Protein AF-A0A9Y2ETE6-F1 (afdb_monomer_lite)

Radius of gyration: 14.12 Å; chains: 1; bounding box: 21×36×51 Å

Sequence (101 aa):
MILKYYGVLGSNGIGVYTNWRLVEESKPYIKNFMNKKFFIADDALKFACWGGQYSRGIRLPLDSLTLDKLELNHFYYIDELKTLLNADCSKGAFTPFYIVH

Structure (mmCIF, N/CA/C/O backbone):
data_AF-A0A9Y2ETE6-F1
#
_entry.id   AF-A0A9Y2ETE6-F1
#
loop_
_atom_site.group_PDB
_atom_site.id
_atom_site.type_symbol
_atom_site.label_atom_id
_atom_site.label_alt_id
_atom_site.label_comp_id
_atom_site.label_asym_id
_atom_site.label_entity_id
_atom_site.label_seq_id
_atom_site.pdbx_PDB_ins_code
_atom_site.Cartn_x
_atom_site.Cartn_y
_atom_site.Cartn_z
_atom_site.occupancy
_atom_site.B_iso_or_equiv
_atom_site.auth_seq_id
_atom_site.auth_comp_id
_atom_site.auth_asym_id
_atom_site.auth_atom_id
_atom_site.pdbx_PDB_model_num
ATOM 1 N N . MET A 1 1 ? 6.903 2.428 -22.344 1.00 63.94 1 MET A N 1
ATOM 2 C CA . MET A 1 1 ? 6.279 3.182 -21.231 1.00 63.94 1 MET A CA 1
ATOM 3 C C . MET A 1 1 ? 6.869 2.672 -19.930 1.00 63.94 1 MET A C 1
ATOM 5 O O . MET A 1 1 ? 6.871 1.467 -19.737 1.00 63.94 1 MET A O 1
ATOM 9 N N . ILE A 1 2 ? 7.405 3.547 -19.075 1.00 75.38 2 ILE A N 1
ATOM 10 C CA . ILE A 1 2 ? 7.876 3.141 -17.742 1.00 75.38 2 ILE A CA 1
ATOM 11 C C . ILE A 1 2 ? 6.652 3.075 -16.828 1.00 75.38 2 ILE A C 1
ATOM 13 O O . ILE A 1 2 ? 5.989 4.099 -16.628 1.00 75.38 2 ILE A O 1
ATOM 17 N N . LEU A 1 3 ? 6.340 1.885 -16.311 1.00 84.75 3 LEU A N 1
ATOM 18 C CA . LEU A 1 3 ? 5.246 1.712 -15.361 1.00 84.75 3 LEU A CA 1
ATOM 19 C C . LEU A 1 3 ? 5.591 2.423 -14.045 1.00 84.75 3 LEU A C 1
ATOM 21 O O . LEU A 1 3 ? 6.743 2.437 -13.611 1.00 84.75 3 LEU A O 1
ATOM 25 N N . LYS A 1 4 ? 4.594 3.051 -13.426 1.00 93.56 4 LYS A N 1
ATOM 26 C CA . LYS A 1 4 ? 4.741 3.762 -12.153 1.00 93.56 4 LYS A CA 1
ATOM 27 C C . LYS A 1 4 ? 3.893 3.042 -11.122 1.00 93.56 4 LYS A C 1
ATOM 29 O O . LYS A 1 4 ? 2.740 2.731 -11.404 1.00 93.56 4 LYS A O 1
ATOM 34 N N . TYR A 1 5 ? 4.459 2.837 -9.944 1.00 96.56 5 TYR A N 1
ATOM 35 C CA . TYR A 1 5 ? 3.766 2.271 -8.800 1.00 96.56 5 TYR A CA 1
ATOM 36 C C . TYR A 1 5 ? 3.672 3.314 -7.696 1.00 96.56 5 TYR A C 1
ATOM 38 O O . TYR A 1 5 ? 4.564 4.149 -7.536 1.00 96.56 5 TYR A O 1
ATOM 46 N N . TYR A 1 6 ? 2.602 3.269 -6.923 1.00 96.94 6 TYR A N 1
ATOM 47 C CA . TYR A 1 6 ? 2.362 4.151 -5.798 1.00 96.94 6 TYR A CA 1
ATOM 48 C C . TYR A 1 6 ? 2.089 3.277 -4.585 1.00 96.94 6 TYR A C 1
ATOM 50 O O . TYR A 1 6 ? 1.057 2.614 -4.513 1.00 96.94 6 TYR A O 1
ATOM 58 N N . GLY A 1 7 ? 3.036 3.261 -3.652 1.00 95.50 7 GLY A N 1
ATOM 59 C CA . GLY A 1 7 ? 2.824 2.660 -2.345 1.00 95.50 7 GLY A CA 1
ATOM 60 C C . GLY A 1 7 ? 2.007 3.634 -1.514 1.00 95.50 7 GLY A C 1
ATOM 61 O O . GLY A 1 7 ? 2.389 4.800 -1.381 1.00 95.50 7 GLY A O 1
ATOM 62 N N . VAL A 1 8 ? 0.876 3.177 -0.997 1.00 95.19 8 VAL A N 1
ATOM 63 C CA . VAL A 1 8 ? -0.068 3.976 -0.218 1.00 95.19 8 VAL A CA 1
ATOM 64 C C . VAL A 1 8 ? -0.231 3.324 1.144 1.00 95.19 8 VAL A C 1
ATOM 66 O O . VAL A 1 8 ? -0.430 2.116 1.238 1.00 95.19 8 VAL A O 1
ATOM 69 N N . LEU A 1 9 ? -0.165 4.121 2.206 1.00 92.62 9 LEU A N 1
ATOM 70 C CA . LEU A 1 9 ? -0.419 3.652 3.561 1.00 92.62 9 LEU A CA 1
ATOM 71 C C . LEU A 1 9 ? -1.272 4.643 4.347 1.00 92.62 9 LEU A C 1
ATOM 73 O O . LEU A 1 9 ? -1.236 5.857 4.135 1.00 92.62 9 LEU A O 1
ATOM 77 N N . GLY A 1 10 ? -2.009 4.097 5.298 1.00 90.56 10 GLY A N 1
ATOM 78 C CA . GLY A 1 10 ? -2.675 4.839 6.350 1.00 90.56 10 GLY A CA 1
ATOM 79 C C . GLY A 1 10 ? -2.571 4.093 7.668 1.00 90.56 10 GLY A C 1
ATOM 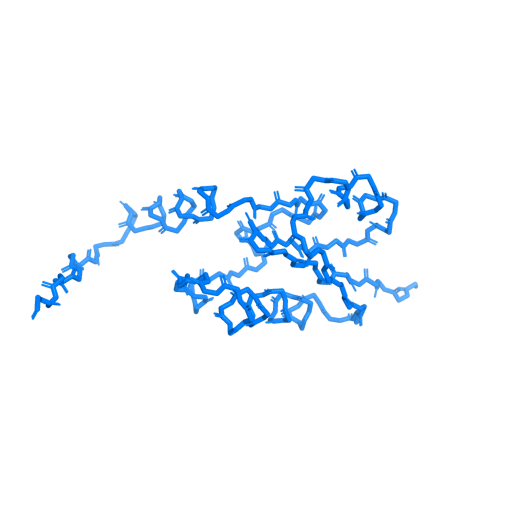80 O O . GLY A 1 10 ? -2.054 2.984 7.755 1.00 90.56 10 GLY A O 1
ATOM 8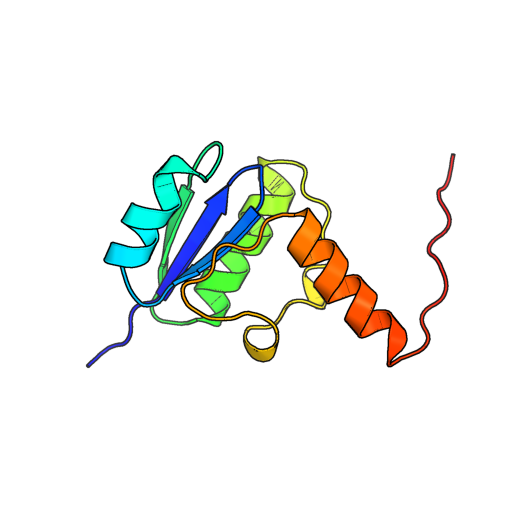1 N N . SER A 1 11 ? -3.113 4.688 8.721 1.00 87.75 11 SER A N 1
ATOM 82 C CA . SER A 1 11 ? -3.228 4.024 10.018 1.00 87.75 11 SER A CA 1
ATOM 83 C C . SER A 1 11 ? -4.258 2.895 10.032 1.00 87.75 11 SER A C 1
ATOM 85 O O . SER A 1 11 ? -4.379 2.203 11.032 1.00 87.75 11 SER A O 1
ATOM 87 N N . ASN A 1 12 ? -5.042 2.751 8.963 1.00 89.44 12 ASN A N 1
ATOM 88 C CA . ASN A 1 12 ? -6.111 1.767 8.822 1.00 89.44 12 ASN A CA 1
ATOM 89 C C . ASN A 1 12 ? -5.868 0.735 7.712 1.00 89.44 12 ASN A C 1
ATOM 91 O O . ASN A 1 12 ? -6.734 -0.114 7.519 1.00 89.44 12 ASN A O 1
ATOM 95 N N . GLY A 1 13 ? -4.737 0.781 7.002 1.00 90.69 13 GLY A N 1
ATOM 96 C CA . GLY A 1 13 ? -4.478 -0.135 5.894 1.00 90.69 13 GLY A CA 1
ATOM 97 C C . GLY A 1 13 ? -3.324 0.282 4.989 1.00 90.69 13 GLY A C 1
ATOM 98 O O . GLY A 1 13 ? -2.651 1.289 5.236 1.00 90.69 13 GLY A O 1
ATOM 99 N N . ILE A 1 14 ? -3.118 -0.497 3.930 1.00 93.19 14 ILE A N 1
ATOM 100 C CA . ILE A 1 14 ? -2.071 -0.296 2.922 1.00 93.19 14 ILE A CA 1
ATOM 101 C C . ILE A 1 14 ? -2.580 -0.658 1.523 1.00 93.19 14 ILE A C 1
ATOM 103 O O . ILE A 1 14 ? -3.567 -1.371 1.376 1.00 93.19 14 ILE A O 1
ATOM 107 N N . GLY A 1 15 ? -1.893 -0.202 0.479 1.00 94.06 15 GLY A N 1
ATOM 108 C CA . GLY A 1 15 ? -2.183 -0.600 -0.897 1.00 94.06 15 GLY A CA 1
ATOM 109 C C . GLY A 1 15 ? -1.065 -0.235 -1.868 1.00 94.06 15 GLY A C 1
ATOM 110 O O . GLY A 1 15 ? -0.213 0.608 -1.575 1.00 94.06 15 GLY A O 1
ATOM 111 N N . VAL A 1 16 ? -1.082 -0.863 -3.043 1.00 96.12 16 VAL A N 1
ATOM 112 C CA . VAL A 1 16 ? -0.151 -0.580 -4.142 1.00 96.12 16 VAL A CA 1
ATOM 113 C C . VAL A 1 16 ? -0.953 -0.267 -5.392 1.00 96.12 16 VAL A C 1
ATOM 115 O O . VAL A 1 16 ? -1.776 -1.063 -5.822 1.00 96.12 16 VAL A O 1
ATOM 118 N N . TYR A 1 17 ? -0.703 0.890 -5.993 1.00 96.81 17 TYR A N 1
ATOM 119 C CA . TYR A 1 17 ? -1.465 1.394 -7.133 1.00 96.81 17 TYR A CA 1
ATOM 120 C C . TYR A 1 17 ? -0.561 1.570 -8.342 1.00 96.81 17 TYR A C 1
ATOM 122 O O . TYR A 1 17 ? 0.604 1.924 -8.210 1.00 96.81 17 TYR A O 1
ATOM 130 N N . THR A 1 18 ? -1.114 1.393 -9.531 1.00 96.12 18 THR A N 1
ATOM 131 C CA . THR A 1 18 ? -0.507 1.791 -10.810 1.00 96.12 18 THR A CA 1
ATOM 132 C C . THR A 1 18 ? -1.201 3.012 -11.416 1.00 96.12 18 THR A C 1
ATOM 134 O O . THR A 1 18 ? -0.636 3.687 -12.277 1.00 96.12 18 THR A O 1
ATOM 137 N N . ASN A 1 19 ? -2.400 3.344 -10.928 1.00 95.25 19 ASN A N 1
ATOM 138 C CA . ASN A 1 19 ? -3.210 4.467 -11.376 1.00 95.25 19 ASN A CA 1
ATOM 139 C C . ASN A 1 19 ? -3.349 5.528 -10.273 1.00 95.25 19 ASN A C 1
ATOM 141 O O . ASN A 1 19 ? -3.932 5.277 -9.221 1.00 95.25 19 ASN A O 1
ATOM 145 N N . TRP A 1 20 ? -2.857 6.741 -10.540 1.00 95.06 20 TRP A N 1
ATOM 146 C CA . TRP A 1 20 ? -2.944 7.860 -9.597 1.00 95.06 20 TRP A CA 1
ATOM 147 C C . TRP A 1 20 ? -4.385 8.274 -9.278 1.00 95.06 20 TRP A C 1
ATOM 149 O O . TRP A 1 20 ? -4.682 8.606 -8.135 1.00 95.06 20 TRP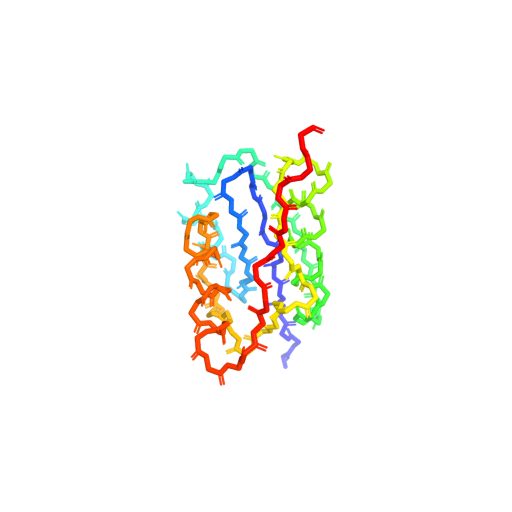 A O 1
ATOM 159 N N . ARG A 1 21 ? -5.299 8.199 -10.251 1.00 96.69 21 ARG A N 1
ATOM 160 C CA . ARG A 1 21 ? -6.706 8.557 -10.035 1.00 96.69 21 ARG A CA 1
ATOM 161 C C . ARG A 1 21 ? -7.343 7.693 -8.943 1.00 96.69 21 ARG A C 1
ATOM 163 O O . ARG A 1 21 ? -8.045 8.210 -8.086 1.00 96.69 21 ARG A O 1
ATOM 170 N N . LEU A 1 22 ? -7.025 6.399 -8.925 1.00 96.81 22 LEU A N 1
ATOM 171 C CA . LEU A 1 22 ? -7.529 5.466 -7.912 1.00 96.81 22 LEU A CA 1
ATOM 172 C C . LEU A 1 22 ? -6.933 5.744 -6.519 1.00 96.81 22 LEU A C 1
ATOM 174 O O . LEU A 1 22 ? -7.599 5.530 -5.506 1.00 96.81 22 LEU A O 1
ATOM 178 N N . VAL A 1 23 ? -5.717 6.301 -6.451 1.00 96.69 23 VAL A N 1
ATOM 179 C CA . VAL A 1 23 ? -5.145 6.807 -5.191 1.00 96.69 23 VAL A CA 1
ATOM 180 C C . VAL A 1 23 ? -5.960 7.990 -4.667 1.00 96.69 23 VAL A C 1
ATOM 182 O O . VAL A 1 23 ? -6.255 8.048 -3.474 1.00 96.69 23 VAL A O 1
ATOM 185 N N . GLU A 1 24 ? -6.327 8.933 -5.538 1.00 97.25 24 GLU A N 1
ATOM 186 C CA . GLU A 1 24 ? -7.123 10.109 -5.163 1.00 97.25 24 GLU A CA 1
ATOM 187 C C . GLU A 1 24 ? -8.539 9.735 -4.728 1.00 97.25 24 GLU A C 1
ATOM 189 O O . GLU A 1 24 ? -9.023 10.278 -3.737 1.00 97.25 24 GLU A O 1
ATOM 194 N N . GLU A 1 25 ? -9.163 8.774 -5.410 1.00 97.12 25 GLU A N 1
ATOM 195 C CA . GLU A 1 25 ? -10.479 8.236 -5.046 1.00 97.12 25 GLU A CA 1
ATOM 196 C C . GLU A 1 25 ? -10.445 7.508 -3.689 1.00 97.12 25 GLU A C 1
ATOM 198 O O . GLU A 1 25 ? -11.387 7.620 -2.907 1.00 97.12 25 GLU A O 1
ATOM 203 N N . SER A 1 26 ? -9.338 6.830 -3.363 1.00 95.19 26 SER A N 1
ATOM 204 C CA . SER A 1 26 ? -9.179 6.108 -2.090 1.00 95.19 26 SER A CA 1
ATOM 205 C C . SER A 1 26 ? -8.796 7.018 -0.919 1.00 95.19 26 SER A C 1
ATOM 207 O O . SER A 1 26 ? -9.172 6.757 0.224 1.00 95.19 26 SER A O 1
ATOM 209 N N . LYS A 1 27 ? -8.063 8.111 -1.178 1.00 95.19 27 LYS A N 1
ATOM 210 C CA . LYS A 1 27 ? -7.509 9.030 -0.166 1.00 95.19 27 LYS A CA 1
ATOM 211 C C . LYS A 1 27 ? -8.499 9.470 0.930 1.00 95.19 27 LYS A C 1
ATOM 213 O O . LYS A 1 27 ? -8.075 9.470 2.087 1.00 95.19 27 LYS A O 1
ATOM 218 N N . PRO A 1 28 ? -9.774 9.819 0.650 1.00 96.88 28 PRO A N 1
ATOM 219 C CA . PRO A 1 28 ? -10.732 10.228 1.683 1.00 96.88 28 PRO A CA 1
ATOM 220 C C . PRO A 1 28 ? -11.004 9.157 2.747 1.00 96.88 28 PRO A C 1
ATOM 222 O O . PRO A 1 28 ? -11.359 9.487 3.876 1.00 96.88 28 PRO A O 1
ATOM 225 N N . TYR A 1 29 ? -10.812 7.882 2.406 1.00 94.75 29 TYR A N 1
ATOM 226 C CA . TYR A 1 29 ? -11.090 6.742 3.282 1.00 94.75 29 TYR A CA 1
ATOM 227 C C . TYR A 1 29 ? -9.845 6.237 4.031 1.00 94.75 29 TYR A C 1
ATOM 229 O O . TYR A 1 29 ? -9.927 5.308 4.843 1.00 94.75 29 TYR A O 1
ATOM 237 N N . ILE A 1 30 ? -8.684 6.851 3.781 1.00 92.88 30 ILE A N 1
ATOM 238 C CA . ILE A 1 30 ? -7.393 6.444 4.337 1.00 92.88 30 ILE A CA 1
ATOM 239 C C . ILE A 1 30 ? -7.031 7.368 5.495 1.00 92.88 30 ILE A C 1
ATOM 241 O O . ILE A 1 30 ? -6.751 8.558 5.331 1.00 92.88 30 ILE A O 1
ATOM 245 N N . LYS A 1 31 ? -6.991 6.806 6.702 1.00 90.50 31 LYS A N 1
ATOM 246 C CA . LYS A 1 31 ? -6.663 7.570 7.903 1.00 90.50 31 LYS A CA 1
ATOM 247 C C . LYS A 1 31 ? -5.182 7.907 7.905 1.00 90.50 31 LYS A C 1
ATOM 249 O O . LYS A 1 31 ? -4.336 7.021 7.843 1.00 90.50 31 LYS A O 1
ATOM 254 N N . ASN A 1 32 ? -4.873 9.192 8.044 1.00 90.50 32 ASN A N 1
ATOM 255 C CA . ASN A 1 32 ? -3.508 9.702 8.058 1.00 90.50 32 ASN A CA 1
ATOM 256 C C . ASN A 1 32 ? -2.663 9.269 6.842 1.00 90.50 32 ASN A C 1
ATOM 258 O O . ASN A 1 32 ? -1.533 8.789 6.972 1.00 90.50 32 ASN A O 1
ATOM 262 N N . PHE A 1 33 ? -3.277 9.419 5.675 1.00 93.56 33 PHE A N 1
ATOM 263 C CA . PHE A 1 33 ? -2.745 9.080 4.368 1.00 93.56 33 PHE A CA 1
ATOM 264 C C . PHE A 1 33 ? -1.293 9.523 4.143 1.00 93.56 33 PHE A C 1
ATOM 266 O O . PHE A 1 33 ? -0.946 10.695 4.307 1.00 93.56 33 PHE A O 1
ATOM 273 N N . MET A 1 34 ? -0.473 8.586 3.675 1.00 94.19 34 MET A N 1
ATOM 274 C CA . MET A 1 34 ? 0.841 8.836 3.097 1.00 94.19 34 MET A CA 1
ATOM 275 C C . MET A 1 34 ? 0.989 8.018 1.817 1.00 94.19 34 MET A C 1
ATOM 277 O O . MET A 1 34 ? 0.462 6.912 1.698 1.00 94.19 34 MET A O 1
ATOM 281 N N . ASN A 1 35 ? 1.738 8.551 0.859 1.00 95.62 35 ASN A N 1
ATOM 282 C CA . ASN A 1 35 ? 2.066 7.836 -0.362 1.00 95.62 35 ASN A CA 1
ATOM 283 C C . ASN A 1 35 ? 3.509 8.103 -0.788 1.00 95.62 35 ASN A C 1
ATOM 285 O O . ASN A 1 35 ? 4.142 9.064 -0.343 1.00 95.62 35 ASN A O 1
ATOM 289 N N . LYS A 1 36 ? 4.025 7.240 -1.660 1.00 96.19 36 LYS A N 1
ATOM 290 C CA . LYS A 1 36 ? 5.282 7.464 -2.370 1.00 96.19 36 LYS A CA 1
ATOM 291 C C . LYS A 1 36 ? 5.261 6.731 -3.704 1.00 96.19 36 LYS A C 1
ATOM 293 O O . LYS A 1 36 ? 4.660 5.668 -3.840 1.00 96.19 36 LYS A O 1
ATOM 298 N N . LYS A 1 37 ? 5.903 7.330 -4.704 1.00 96.75 37 LYS A N 1
ATOM 299 C CA . LYS A 1 37 ? 5.987 6.801 -6.065 1.00 96.75 37 LYS A CA 1
ATOM 300 C C . LYS A 1 37 ? 7.279 6.010 -6.272 1.00 96.75 37 LYS A C 1
ATOM 302 O O . LYS A 1 37 ? 8.343 6.446 -5.837 1.00 96.75 37 LYS A O 1
ATOM 307 N N . PHE A 1 38 ? 7.173 4.912 -7.011 1.00 96.06 38 PHE A N 1
ATOM 308 C CA . PHE A 1 38 ? 8.242 3.973 -7.333 1.00 96.06 38 PHE A CA 1
ATOM 309 C C . PHE A 1 38 ? 8.162 3.524 -8.796 1.00 96.06 38 PHE A C 1
ATOM 311 O O . PHE A 1 38 ? 7.159 3.737 -9.483 1.00 96.06 38 PHE A O 1
ATOM 318 N N . PHE A 1 39 ? 9.235 2.895 -9.268 1.00 94.75 39 PHE A N 1
ATOM 319 C CA . PHE A 1 39 ? 9.310 2.258 -10.589 1.00 94.75 39 PHE A CA 1
ATOM 320 C C . PHE A 1 39 ? 9.271 0.729 -10.507 1.00 94.75 39 PHE A C 1
ATOM 322 O O . PHE A 1 39 ? 9.040 0.064 -11.511 1.00 94.75 39 PHE A O 1
ATOM 329 N N . ILE A 1 40 ? 9.456 0.187 -9.303 1.00 93.69 40 ILE A N 1
ATOM 330 C CA . ILE A 1 40 ? 9.421 -1.238 -8.995 1.00 93.69 40 ILE A CA 1
ATOM 331 C C . ILE A 1 40 ? 8.260 -1.458 -8.026 1.00 93.69 40 ILE A C 1
ATOM 333 O O . ILE A 1 40 ? 8.117 -0.729 -7.042 1.00 93.69 40 ILE A O 1
ATOM 337 N N . ALA A 1 41 ? 7.414 -2.437 -8.330 1.00 91.25 41 ALA A N 1
ATOM 338 C CA . ALA A 1 41 ? 6.220 -2.729 -7.550 1.00 91.25 41 ALA A CA 1
ATOM 339 C C . ALA A 1 41 ? 6.567 -3.195 -6.124 1.00 91.25 41 A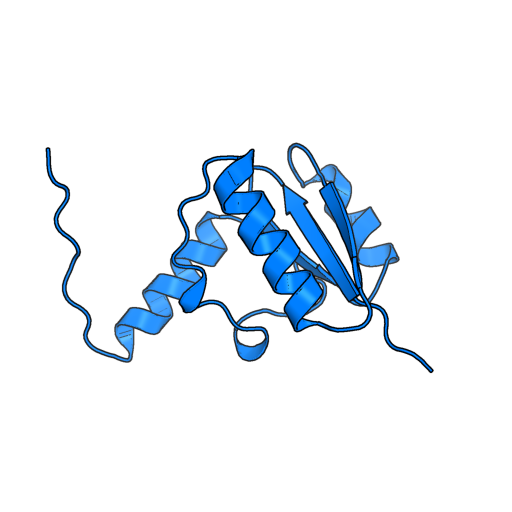LA A C 1
ATOM 341 O O . ALA A 1 41 ? 5.957 -2.732 -5.162 1.00 91.25 41 ALA A O 1
ATOM 342 N N . ASP A 1 42 ? 7.597 -4.035 -5.984 1.00 90.56 42 ASP A N 1
ATOM 343 C CA . ASP A 1 42 ? 8.062 -4.539 -4.687 1.00 90.56 42 ASP A CA 1
ATOM 344 C C . ASP A 1 42 ? 8.521 -3.414 -3.757 1.00 90.56 42 ASP A C 1
ATOM 346 O O . ASP A 1 42 ? 8.267 -3.458 -2.556 1.00 90.56 42 ASP A O 1
ATOM 350 N N . ASP A 1 43 ? 9.154 -2.370 -4.294 1.00 92.56 43 ASP A N 1
ATOM 351 C CA . ASP A 1 43 ? 9.579 -1.222 -3.490 1.00 92.56 43 ASP A CA 1
ATOM 352 C C . ASP A 1 43 ? 8.379 -0.40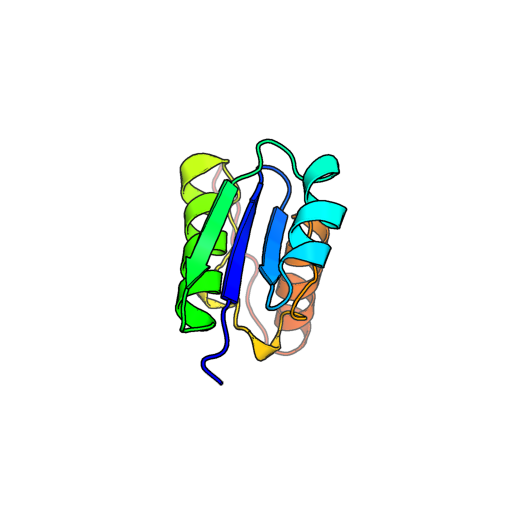3 -2.998 1.00 92.56 43 ASP A C 1
ATOM 354 O O . ASP A 1 43 ? 8.375 0.084 -1.864 1.00 92.56 43 ASP A O 1
ATOM 358 N N . ALA A 1 44 ? 7.332 -0.293 -3.825 1.00 94.25 44 ALA A N 1
ATOM 359 C CA . ALA A 1 44 ? 6.075 0.331 -3.428 1.00 94.25 44 ALA A CA 1
ATOM 360 C C . ALA A 1 44 ? 5.385 -0.453 -2.307 1.00 94.25 44 ALA A C 1
ATOM 362 O O . ALA A 1 44 ? 4.908 0.156 -1.344 1.00 94.25 44 ALA A O 1
ATOM 363 N N . LEU A 1 45 ? 5.385 -1.785 -2.405 1.00 91.69 45 LEU A N 1
ATOM 364 C CA . LEU A 1 45 ? 4.845 -2.659 -1.372 1.00 91.69 45 LEU A CA 1
ATOM 365 C C . LEU A 1 45 ? 5.641 -2.529 -0.069 1.00 91.69 45 LEU A C 1
ATOM 367 O O . LEU A 1 45 ? 5.060 -2.216 0.968 1.00 91.69 45 LEU A O 1
ATOM 371 N N . LYS A 1 46 ? 6.974 -2.660 -0.125 1.00 90.31 46 LYS A N 1
ATOM 372 C CA . LYS A 1 46 ? 7.865 -2.501 1.040 1.00 90.31 46 LYS A CA 1
ATOM 373 C C . LYS A 1 46 ? 7.634 -1.178 1.758 1.00 90.31 46 LYS A C 1
ATOM 375 O O . LYS A 1 46 ? 7.567 -1.157 2.982 1.00 90.31 46 LYS A O 1
ATOM 380 N N . PHE A 1 47 ? 7.468 -0.084 1.016 1.00 92.00 47 PHE A N 1
ATOM 381 C CA . PHE A 1 47 ? 7.152 1.219 1.599 1.00 92.00 47 PHE A CA 1
ATOM 382 C C . PHE A 1 47 ? 5.811 1.228 2.337 1.00 92.00 47 PHE A C 1
ATOM 384 O O . PHE A 1 47 ? 5.752 1.686 3.480 1.00 92.00 47 PHE A O 1
ATOM 391 N N . ALA A 1 48 ? 4.749 0.728 1.701 1.00 91.00 48 ALA A N 1
ATOM 392 C CA . ALA A 1 48 ? 3.418 0.707 2.295 1.00 91.00 48 ALA A CA 1
ATOM 393 C C . ALA A 1 48 ? 3.407 -0.140 3.581 1.00 91.00 48 ALA A C 1
ATOM 395 O O . ALA A 1 48 ? 2.949 0.305 4.635 1.00 91.00 48 ALA A O 1
ATOM 396 N N . CYS A 1 49 ? 4.017 -1.319 3.504 1.00 85.94 49 CYS A N 1
ATOM 397 C CA . CYS A 1 49 ? 4.179 -2.274 4.588 1.00 85.94 49 CYS A CA 1
ATOM 398 C C . CYS A 1 49 ? 5.008 -1.711 5.759 1.00 85.94 49 CYS A C 1
ATOM 400 O O . CYS A 1 49 ? 4.534 -1.682 6.898 1.00 85.94 49 CYS A O 1
ATOM 402 N N . TRP A 1 50 ? 6.212 -1.199 5.484 1.00 82.12 50 TRP A N 1
ATOM 403 C CA . TRP A 1 50 ? 7.109 -0.640 6.501 1.00 82.12 50 TRP A CA 1
ATOM 404 C C . TRP A 1 50 ? 6.496 0.582 7.194 1.00 82.12 50 TRP A C 1
ATOM 406 O O . TRP A 1 50 ? 6.507 0.676 8.423 1.00 82.12 50 TRP A O 1
ATOM 416 N N . GLY A 1 51 ? 5.881 1.487 6.426 1.00 74.06 51 GLY A N 1
ATOM 417 C CA . GLY A 1 51 ? 5.185 2.645 6.986 1.00 74.06 51 GLY A CA 1
ATOM 418 C C . GLY A 1 51 ? 4.009 2.253 7.889 1.00 74.06 51 GLY A C 1
ATOM 419 O O . GLY A 1 51 ? 3.800 2.877 8.932 1.00 74.06 51 GLY A O 1
ATOM 420 N N . GLY A 1 52 ? 3.264 1.199 7.534 1.00 71.69 52 GLY A N 1
ATOM 421 C CA . GLY A 1 52 ? 2.173 0.672 8.359 1.00 71.69 52 GLY A CA 1
ATOM 422 C C . GLY A 1 52 ? 2.651 0.147 9.718 1.00 71.69 52 GLY A C 1
ATOM 423 O O . GLY A 1 52 ? 2.077 0.498 10.754 1.00 71.69 52 GLY A O 1
ATOM 424 N N . GLN A 1 53 ? 3.733 -0.638 9.728 1.00 69.69 53 GLN A N 1
ATOM 425 C CA . GLN A 1 53 ? 4.303 -1.211 10.953 1.00 69.69 53 GLN A CA 1
ATOM 426 C C . GLN A 1 53 ? 4.875 -0.158 11.898 1.00 69.69 53 GLN A C 1
ATOM 428 O O . GLN A 1 53 ? 4.490 -0.098 13.068 1.00 69.69 53 GLN A O 1
ATOM 433 N N . TYR A 1 54 ? 5.789 0.674 11.398 1.00 65.56 54 TYR A N 1
ATOM 434 C CA . TYR A 1 54 ? 6.601 1.537 12.255 1.00 65.56 54 TYR A CA 1
ATOM 435 C C . TYR A 1 54 ? 5.896 2.829 12.647 1.00 65.56 54 TYR A C 1
ATOM 437 O O . TYR A 1 54 ? 6.087 3.319 13.757 1.00 65.56 54 TYR A O 1
ATOM 445 N N . SER A 1 55 ? 5.079 3.400 11.760 1.00 58.78 55 SER A N 1
ATOM 446 C CA . SER A 1 55 ? 4.495 4.720 12.011 1.00 58.78 55 SER A CA 1
ATOM 447 C C . SER A 1 55 ? 3.112 4.667 12.654 1.00 58.78 55 SER A C 1
ATOM 449 O O . SER A 1 55 ? 2.670 5.678 13.194 1.00 58.78 55 SER A O 1
ATOM 451 N N . ARG A 1 56 ? 2.398 3.533 12.577 1.00 61.91 56 ARG A N 1
ATOM 452 C CA . ARG A 1 56 ? 0.965 3.466 12.929 1.00 61.91 56 ARG A CA 1
ATOM 453 C C . ARG A 1 56 ? 0.559 2.281 13.812 1.00 61.91 56 ARG A C 1
ATOM 455 O O . ARG A 1 56 ? -0.626 2.144 14.096 1.00 61.91 56 ARG A O 1
ATOM 462 N N . GLY A 1 57 ? 1.507 1.451 14.256 1.00 57.56 57 GLY A N 1
ATOM 463 C CA . GLY A 1 57 ? 1.238 0.338 15.176 1.00 57.56 57 GLY A CA 1
ATOM 464 C C . GLY A 1 57 ? 0.593 -0.893 14.527 1.00 57.56 57 GLY A C 1
ATOM 465 O O . GLY A 1 57 ? 0.049 -1.743 15.232 1.00 57.56 57 GLY A O 1
ATOM 466 N N . ILE A 1 58 ? 0.644 -1.014 13.197 1.00 64.06 58 ILE A N 1
ATOM 467 C CA . ILE A 1 58 ? 0.079 -2.159 12.478 1.00 64.06 58 ILE A CA 1
ATOM 468 C C . ILE A 1 58 ? 1.080 -3.324 12.520 1.00 64.06 58 ILE A C 1
ATOM 470 O O . ILE A 1 58 ? 1.979 -3.401 11.691 1.00 64.06 58 ILE A O 1
ATOM 474 N N . ARG A 1 59 ? 0.939 -4.268 13.456 1.00 64.81 59 ARG A N 1
ATOM 475 C CA . ARG A 1 59 ? 1.745 -5.506 13.458 1.00 64.81 59 ARG A CA 1
ATOM 476 C C . ARG A 1 59 ? 1.169 -6.533 12.479 1.00 64.81 59 ARG A C 1
ATOM 478 O O . ARG A 1 59 ? 0.323 -7.337 12.855 1.00 64.81 59 ARG A O 1
ATOM 485 N N . LEU A 1 60 ? 1.624 -6.498 11.228 1.00 64.94 60 LEU A N 1
ATOM 486 C CA . LEU A 1 60 ? 1.366 -7.550 10.235 1.00 64.94 60 LEU A CA 1
ATOM 487 C C . LEU A 1 60 ? 2.636 -8.388 10.018 1.00 64.94 60 LEU A C 1
ATOM 489 O O . LEU A 1 60 ? 3.717 -7.796 9.989 1.00 64.94 60 LEU A O 1
ATOM 493 N N . PRO A 1 61 ? 2.545 -9.720 9.835 1.00 64.88 61 PRO A N 1
ATOM 494 C CA . PRO A 1 61 ? 3.658 -10.542 9.358 1.00 64.88 61 PRO A CA 1
ATOM 495 C C . PRO A 1 61 ? 3.924 -10.239 7.872 1.00 64.88 61 PRO A C 1
ATOM 497 O O . PRO A 1 61 ? 3.451 -10.925 6.970 1.00 64.88 61 PRO A O 1
ATOM 500 N N . LEU A 1 62 ? 4.635 -9.137 7.622 1.00 62.25 62 LEU A N 1
ATOM 501 C CA . LEU A 1 62 ? 4.881 -8.591 6.283 1.00 62.25 62 LEU A CA 1
ATOM 502 C C . LEU A 1 62 ? 5.725 -9.498 5.395 1.00 62.25 62 LEU A C 1
ATOM 504 O O . LEU A 1 62 ? 5.592 -9.429 4.179 1.00 62.25 62 LEU A O 1
ATOM 508 N N . ASP A 1 63 ? 6.547 -10.358 5.991 1.00 65.12 63 ASP A N 1
ATOM 509 C CA . ASP A 1 63 ? 7.382 -11.315 5.261 1.00 65.12 63 ASP A CA 1
ATOM 510 C C . ASP A 1 63 ? 6.534 -12.305 4.444 1.00 65.12 63 ASP A C 1
ATOM 512 O O . ASP A 1 63 ? 7.026 -12.952 3.524 1.00 65.12 63 ASP A O 1
ATOM 516 N N . SER A 1 64 ? 5.240 -12.413 4.765 1.00 67.69 64 SER A N 1
ATOM 517 C CA . SER A 1 64 ? 4.266 -13.245 4.060 1.00 67.69 64 SER A CA 1
ATOM 518 C C . SER A 1 64 ? 3.463 -12.490 2.995 1.00 67.69 64 SER A C 1
ATOM 520 O O . SER A 1 64 ? 2.672 -13.125 2.293 1.00 67.69 64 SER A O 1
ATOM 522 N N . LEU A 1 65 ? 3.620 -11.164 2.889 1.00 75.69 65 LEU A N 1
ATOM 523 C CA . LEU A 1 65 ? 2.855 -10.311 1.984 1.00 75.69 65 LEU A CA 1
ATOM 524 C C . LEU A 1 65 ? 3.657 -10.054 0.703 1.00 75.69 65 LEU A C 1
ATOM 526 O O . LEU A 1 65 ? 4.688 -9.384 0.709 1.00 75.69 65 LEU A O 1
ATOM 530 N N . THR A 1 66 ? 3.158 -10.571 -0.408 1.00 80.56 66 THR A N 1
ATOM 531 C CA . THR A 1 66 ? 3.768 -10.451 -1.733 1.00 80.56 66 THR A CA 1
ATOM 532 C C . THR A 1 66 ? 2.742 -9.895 -2.720 1.00 80.56 66 THR A C 1
ATOM 534 O O . THR A 1 66 ? 1.536 -9.935 -2.466 1.00 80.56 66 THR A O 1
ATOM 537 N N . LEU A 1 67 ? 3.196 -9.317 -3.837 1.00 79.50 67 LEU A N 1
ATOM 538 C CA . LEU A 1 67 ? 2.294 -8.694 -4.817 1.00 79.50 67 LEU A CA 1
ATOM 539 C C . LEU A 1 67 ? 1.302 -9.673 -5.446 1.00 79.50 67 LEU A C 1
ATOM 541 O O . LEU A 1 67 ? 0.227 -9.252 -5.839 1.00 79.50 67 LEU A O 1
ATOM 545 N N . ASP A 1 68 ? 1.620 -10.962 -5.532 1.00 82.19 68 ASP A N 1
ATOM 546 C CA . ASP A 1 68 ? 0.694 -11.998 -6.011 1.00 82.19 68 ASP A CA 1
ATOM 547 C C . ASP A 1 68 ? -0.511 -12.204 -5.079 1.00 82.19 68 ASP A C 1
ATOM 549 O O . ASP A 1 68 ? -1.547 -12.701 -5.517 1.00 82.19 68 ASP A O 1
ATOM 553 N N . LYS A 1 69 ? -0.405 -11.777 -3.816 1.00 80.69 69 LYS A N 1
ATOM 554 C CA . LYS A 1 69 ? -1.488 -11.840 -2.826 1.00 80.69 69 LYS A CA 1
ATOM 555 C C . LYS A 1 69 ? -2.301 -10.552 -2.737 1.00 80.69 69 LYS A C 1
ATOM 557 O O . LYS A 1 69 ? -3.302 -10.520 -2.024 1.00 80.69 69 LYS A O 1
ATOM 562 N N . LEU A 1 70 ? -1.859 -9.489 -3.410 1.00 83.94 70 LEU A N 1
ATOM 563 C CA . LEU A 1 70 ? -2.491 -8.178 -3.366 1.00 83.94 70 LEU A CA 1
ATOM 564 C C . LEU A 1 70 ? -2.926 -7.746 -4.759 1.00 83.94 70 LEU A C 1
ATOM 566 O O . LEU A 1 70 ? -2.145 -7.686 -5.704 1.00 83.94 70 LEU A O 1
ATOM 570 N N . GLU A 1 71 ? -4.176 -7.341 -4.861 1.00 89.44 71 GLU A N 1
ATOM 571 C CA . GLU A 1 71 ? -4.692 -6.698 -6.049 1.00 89.44 71 GLU A CA 1
ATOM 572 C C . GLU A 1 71 ? -4.117 -5.282 -6.170 1.00 89.44 71 GLU A C 1
ATOM 574 O O . GLU A 1 71 ? -4.142 -4.472 -5.235 1.00 89.44 71 GLU A O 1
ATOM 579 N N . LEU A 1 72 ? -3.579 -4.976 -7.351 1.00 91.94 72 LEU A N 1
ATOM 580 C CA . LEU A 1 72 ? -3.127 -3.630 -7.667 1.00 91.94 72 LEU A CA 1
ATOM 581 C C . LEU A 1 72 ? -4.322 -2.681 -7.754 1.00 91.94 72 LEU A C 1
ATOM 583 O O . LEU A 1 72 ? -5.346 -2.989 -8.349 1.00 91.94 72 LEU A O 1
ATOM 587 N N . ASN A 1 73 ? -4.114 -1.460 -7.278 1.00 95.00 73 ASN A N 1
ATOM 588 C CA . ASN A 1 73 ? -5.115 -0.406 -7.170 1.00 95.00 73 ASN A CA 1
ATOM 589 C C . ASN A 1 73 ? -6.234 -0.657 -6.152 1.00 95.00 73 ASN A C 1
ATOM 591 O O . ASN A 1 73 ? -7.274 -0.005 -6.229 1.00 95.00 73 ASN A O 1
ATOM 595 N N . HIS A 1 74 ? -5.998 -1.538 -5.183 1.00 93.56 74 HIS A N 1
ATOM 596 C CA . HIS A 1 74 ? -6.891 -1.747 -4.050 1.00 93.56 74 HIS A CA 1
ATOM 597 C C . HIS A 1 74 ? -6.263 -1.231 -2.751 1.00 93.56 74 HIS A C 1
ATOM 599 O O . HIS A 1 74 ? -5.044 -1.310 -2.551 1.00 93.56 74 HIS A O 1
ATOM 605 N N . PHE A 1 75 ? -7.086 -0.675 -1.857 1.00 93.62 75 PHE A N 1
ATOM 606 C CA . PHE A 1 75 ? -6.673 -0.350 -0.492 1.00 93.62 75 PHE A CA 1
ATOM 607 C C . PHE A 1 75 ? -7.151 -1.454 0.441 1.00 93.62 75 PHE A C 1
ATOM 609 O O . PHE A 1 75 ? -8.343 -1.580 0.698 1.00 93.62 75 PHE A O 1
ATOM 616 N N . TYR A 1 76 ? -6.213 -2.212 0.990 1.00 91.56 76 TYR A N 1
ATOM 617 C CA . TYR A 1 76 ? -6.515 -3.242 1.963 1.00 91.56 76 TYR A CA 1
ATOM 618 C C . TYR A 1 76 ? -6.554 -2.649 3.364 1.00 91.56 76 TYR A C 1
ATOM 620 O O . TYR A 1 76 ? -5.534 -2.194 3.899 1.00 91.56 76 TYR A O 1
ATOM 628 N N . TYR A 1 77 ? -7.728 -2.697 3.986 1.00 90.19 77 TYR A N 1
ATOM 629 C CA . TYR A 1 77 ? -7.858 -2.386 5.401 1.00 90.19 77 TYR A CA 1
ATOM 630 C C . TYR A 1 77 ? -7.187 -3.467 6.259 1.00 90.19 77 TYR A C 1
ATOM 632 O O . TYR A 1 77 ? -7.033 -4.616 5.847 1.00 90.19 77 TYR A O 1
ATOM 640 N N . ILE A 1 78 ? -6.785 -3.113 7.481 1.00 85.88 78 ILE A N 1
ATOM 641 C CA . ILE A 1 78 ? -6.077 -4.030 8.395 1.00 85.88 78 ILE A CA 1
ATOM 642 C C . ILE A 1 78 ? -6.824 -5.358 8.586 1.00 85.88 78 ILE A C 1
ATOM 644 O O . ILE A 1 78 ? -6.190 -6.409 8.645 1.00 85.88 78 ILE A O 1
ATOM 648 N N . ASP A 1 79 ? -8.152 -5.327 8.678 1.00 84.31 79 ASP A N 1
ATOM 649 C CA . ASP A 1 79 ? -8.949 -6.536 8.900 1.00 84.31 79 ASP A CA 1
ATOM 650 C C . ASP A 1 79 ? -9.013 -7.434 7.652 1.00 84.31 79 ASP A C 1
ATOM 652 O O . ASP A 1 79 ? -8.970 -8.660 7.774 1.00 84.31 79 ASP A O 1
ATOM 656 N N . GLU A 1 80 ? -8.990 -6.847 6.451 1.00 87.44 80 GLU A N 1
ATOM 657 C CA . GLU A 1 80 ? -8.822 -7.595 5.197 1.00 87.44 80 GLU A CA 1
ATOM 658 C C . GLU A 1 80 ? -7.437 -8.242 5.126 1.00 87.44 80 GLU A C 1
ATOM 660 O O . GLU A 1 80 ? -7.329 -9.427 4.817 1.00 87.44 80 GLU A O 1
ATOM 665 N N . LEU A 1 81 ? -6.381 -7.509 5.497 1.00 84.69 81 LEU A N 1
ATOM 666 C CA . LEU A 1 81 ? -5.010 -8.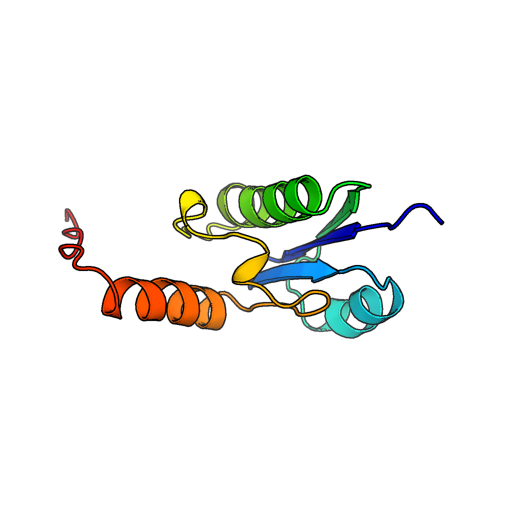036 5.523 1.00 84.69 81 LEU A CA 1
ATOM 667 C C . LEU A 1 81 ? -4.873 -9.207 6.493 1.00 84.69 81 LEU A C 1
ATOM 669 O O . LEU A 1 81 ? -4.275 -10.223 6.150 1.00 84.69 81 LEU A O 1
ATOM 673 N N . LYS A 1 82 ? -5.456 -9.101 7.692 1.00 80.06 82 LYS A N 1
ATOM 674 C CA . LYS A 1 82 ? -5.488 -10.211 8.654 1.00 80.06 82 LYS A CA 1
ATOM 675 C C . LYS A 1 82 ? -6.223 -11.419 8.087 1.00 80.06 82 LYS A C 1
ATOM 677 O O . LYS A 1 82 ? -5.767 -12.541 8.273 1.00 80.06 82 LYS A O 1
ATOM 682 N N . THR A 1 83 ? -7.345 -11.195 7.406 1.00 84.00 83 THR A N 1
ATOM 683 C CA . THR A 1 83 ? -8.131 -12.271 6.791 1.00 84.00 83 THR A CA 1
ATOM 684 C C . THR A 1 83 ? -7.335 -12.968 5.693 1.00 84.00 83 THR A C 1
ATOM 686 O O . THR A 1 83 ? -7.264 -14.191 5.697 1.00 84.00 83 THR A O 1
ATOM 689 N N . LEU A 1 84 ? -6.667 -12.212 4.816 1.00 79.81 84 LEU A N 1
ATOM 690 C CA . LEU A 1 84 ? -5.800 -12.749 3.762 1.00 79.81 84 LEU A CA 1
ATOM 691 C C . LEU A 1 84 ? -4.643 -13.573 4.335 1.00 79.81 84 LEU A C 1
ATOM 693 O O . LEU A 1 84 ? -4.409 -14.699 3.905 1.00 79.81 84 LEU A O 1
ATOM 697 N N . LEU A 1 85 ? -3.959 -13.038 5.345 1.00 75.25 85 LEU A N 1
ATOM 698 C CA . LEU A 1 85 ? -2.811 -13.699 5.965 1.00 75.25 85 LEU A CA 1
ATOM 699 C C . LEU A 1 85 ? -3.214 -14.946 6.771 1.00 75.25 85 LEU A C 1
ATOM 701 O O . LEU A 1 85 ? -2.512 -15.953 6.732 1.00 75.25 85 LEU A O 1
ATOM 705 N N . ASN A 1 86 ? -4.362 -14.920 7.455 1.00 71.19 86 ASN A N 1
ATOM 706 C CA . ASN A 1 86 ? -4.891 -16.088 8.169 1.00 71.19 86 ASN A CA 1
ATOM 707 C C . ASN A 1 86 ? -5.472 -17.147 7.221 1.00 71.19 86 ASN A C 1
ATOM 709 O O . ASN A 1 86 ? -5.374 -18.340 7.508 1.00 71.19 86 ASN A O 1
ATOM 713 N N . ALA A 1 87 ? -6.065 -16.736 6.096 1.00 58.44 87 ALA A N 1
ATOM 714 C CA . ALA A 1 87 ? -6.550 -17.658 5.072 1.00 58.44 87 ALA A CA 1
ATOM 715 C C . ALA A 1 87 ? -5.392 -18.445 4.443 1.00 58.44 87 ALA A C 1
ATOM 717 O O . ALA A 1 87 ? -5.538 -19.639 4.183 1.00 58.44 87 ALA A O 1
ATOM 718 N N . ASP A 1 88 ? -4.224 -17.822 4.286 1.00 51.75 88 ASP A N 1
ATOM 719 C CA . ASP A 1 88 ? -3.016 -18.506 3.821 1.00 51.75 88 ASP A CA 1
ATOM 720 C C . ASP A 1 88 ? -2.506 -19.555 4.829 1.00 51.75 88 ASP A C 1
ATOM 722 O O . ASP A 1 88 ? -2.151 -20.671 4.445 1.00 51.75 88 ASP A O 1
ATOM 726 N N . CYS A 1 89 ? -2.588 -19.272 6.136 1.00 42.09 89 CYS A N 1
ATOM 727 C CA . CYS A 1 89 ? -2.244 -20.237 7.193 1.00 42.09 89 CYS A CA 1
ATOM 728 C C . CYS A 1 89 ? -3.153 -21.482 7.224 1.00 42.09 89 CYS A C 1
ATOM 730 O O . CYS A 1 89 ? -2.781 -22.498 7.806 1.00 42.09 89 CYS A O 1
ATOM 732 N N . SER A 1 90 ? -4.333 -21.452 6.592 1.00 45.56 90 SER A N 1
ATOM 733 C CA . SER A 1 90 ? -5.210 -22.631 6.504 1.00 45.56 90 SER A CA 1
ATOM 734 C C . SER A 1 90 ? -4.786 -23.639 5.423 1.00 45.56 90 SER A C 1
ATOM 736 O O . SER A 1 90 ? -5.274 -24.769 5.420 1.00 45.56 90 SER A O 1
ATOM 738 N N . LYS A 1 91 ? -3.846 -23.271 4.535 1.00 46.97 91 LYS A N 1
ATOM 739 C CA . LYS A 1 91 ? -3.293 -24.159 3.494 1.00 46.97 91 LYS A CA 1
ATOM 740 C C . LYS A 1 91 ? -1.911 -24.730 3.825 1.00 46.97 91 LYS A C 1
ATOM 742 O O . LYS A 1 91 ? -1.438 -25.611 3.112 1.00 46.97 91 LYS A O 1
ATOM 747 N N . GLY A 1 92 ? -1.288 -24.299 4.920 1.00 42.47 92 GLY A N 1
ATOM 748 C CA . GLY A 1 92 ? -0.021 -24.841 5.401 1.00 42.47 92 GLY A CA 1
ATOM 749 C C . GLY A 1 92 ? 0.070 -24.688 6.910 1.00 42.47 92 GLY A C 1
ATOM 750 O O . GLY A 1 92 ? 0.047 -23.574 7.417 1.00 42.47 92 GLY A O 1
ATOM 751 N N . ALA A 1 93 ? 0.139 -25.816 7.616 1.00 46.69 93 ALA A N 1
ATOM 752 C CA . ALA A 1 93 ? 0.212 -25.893 9.069 1.00 46.69 93 ALA A CA 1
ATOM 753 C C . ALA A 1 93 ? 1.194 -24.869 9.664 1.00 46.69 93 ALA A C 1
ATOM 755 O O . ALA A 1 93 ? 2.397 -24.974 9.438 1.00 46.69 93 ALA A O 1
ATOM 756 N N . PHE A 1 94 ? 0.700 -23.933 10.478 1.00 44.34 94 PHE A N 1
ATOM 757 C CA . PHE A 1 94 ? 1.544 -23.210 11.422 1.00 44.34 94 PHE A CA 1
ATOM 758 C C . PHE A 1 94 ? 0.842 -23.038 12.767 1.00 44.34 94 PHE A C 1
ATOM 760 O O . PHE A 1 94 ? -0.318 -22.642 12.869 1.00 44.34 94 PHE A O 1
ATOM 767 N N . THR A 1 95 ? 1.584 -23.418 13.801 1.00 44.69 95 THR A N 1
ATOM 768 C CA . THR A 1 95 ? 1.218 -23.421 15.214 1.00 44.69 95 THR A CA 1
ATOM 769 C C . THR A 1 95 ? 0.831 -22.026 15.716 1.00 44.69 95 THR A C 1
ATOM 771 O O . THR A 1 95 ? 1.485 -21.051 15.341 1.00 44.69 95 THR A O 1
ATOM 774 N N . PRO A 1 96 ? -0.176 -21.910 16.604 1.00 43.72 96 PRO A N 1
ATOM 775 C CA . PRO A 1 96 ? -0.577 -20.632 17.178 1.00 43.72 96 PRO A CA 1
ATOM 776 C C . PRO A 1 96 ? 0.572 -20.038 18.002 1.00 43.72 96 PRO A C 1
ATOM 778 O O . PRO A 1 96 ? 1.094 -20.677 18.916 1.00 43.72 96 PRO A O 1
ATOM 781 N N . PHE A 1 97 ? 0.972 -18.806 17.684 1.00 43.84 97 PHE A N 1
ATOM 782 C CA . PHE A 1 97 ? 1.888 -18.046 18.527 1.00 43.84 97 PHE A CA 1
ATOM 783 C C . PHE A 1 97 ? 1.193 -17.721 19.853 1.00 43.84 97 PHE A C 1
ATOM 785 O O . PHE A 1 97 ? 0.146 -17.074 19.885 1.00 43.84 97 PHE A O 1
ATOM 792 N N . TYR A 1 98 ? 1.787 -18.204 20.943 1.00 42.53 98 TYR A N 1
ATOM 793 C CA . TYR A 1 98 ? 1.380 -17.925 22.313 1.00 42.53 98 TYR A CA 1
ATOM 794 C C . TYR A 1 98 ? 1.437 -16.418 22.601 1.00 42.53 98 TYR A C 1
ATOM 796 O O . TYR A 1 98 ? 2.447 -15.759 22.350 1.00 42.53 98 TYR A O 1
ATOM 804 N N . ILE A 1 99 ? 0.357 -15.892 23.179 1.00 42.38 99 ILE A N 1
ATOM 805 C CA . ILE A 1 99 ? 0.360 -14.611 23.885 1.00 42.38 99 ILE A CA 1
ATOM 806 C C . ILE A 1 99 ? 1.167 -14.836 25.166 1.00 42.38 99 ILE A C 1
ATOM 808 O O . ILE A 1 99 ? 0.739 -15.581 26.046 1.00 42.38 99 ILE A O 1
ATOM 812 N N . VAL A 1 100 ? 2.349 -14.230 25.253 1.00 39.00 100 VAL A N 1
ATOM 813 C CA . VAL A 1 100 ? 3.087 -14.134 26.516 1.00 39.00 100 VAL A CA 1
ATOM 814 C C . VAL A 1 100 ? 2.482 -12.958 27.283 1.00 39.00 100 VAL A C 1
ATOM 816 O O . VAL A 1 100 ? 2.520 -11.828 26.794 1.00 39.00 100 VAL A O 1
ATOM 819 N N . HIS A 1 101 ? 1.842 -13.275 28.410 1.00 40.16 101 HIS A N 1
ATOM 820 C CA . HIS A 1 101 ? 1.335 -12.323 29.401 1.00 40.16 101 HIS A CA 1
ATOM 821 C C . HIS A 1 101 ? 2.471 -11.593 30.120 1.00 40.16 101 HIS A C 1
ATOM 823 O O . HIS A 1 101 ? 3.524 -12.233 30.349 1.00 40.16 101 HIS A O 1
#

Foldseek 3Di:
DQFKWKWKAALFFTAIARDVVLVVVCVVVGHPIDMDMDSDRVVSLCVRVVCNVPVRPLDDPSVPDDVVLHDHSDTDTSVNSVVSVVVVCVVPPDDDDDDDD

Secondary structure (DSSP, 8-state):
----EEEEEETTEEEEES-HHHHHHHGGGSTT-EEEEESSHHHHHHHHHHHHHHHH-----GGG--GGGS-TTEEEEHHHHHHHHHHHHTSS--PPPP---

InterPro domains:
  IPR009027 Large ribosomal subunit protein bL9/RNase H1, N-terminal [SSF55658] (4-47)

pLDDT: mean 79.91, std 18.03, range [39.0, 97.25]

Organism: NCBI:txid3054208